Protein AF-A0A1F9BNG7-F1 (afdb_monomer)

Radius of gyration: 19.24 Å; Cα contacts (8 Å, |Δi|>4): 274; chains: 1; bounding box: 64×38×56 Å

Foldseek 3Di:
DDDDDDDDDPPDDPDDDQWDADPLQWIAGPVVQKIKHWDDDAFDFLVRLQVCQQPDCRPHHPKGFAAQVVVLVQAAPPCDQLRGPCSNVHPAFKEFGPAAPDPFKGWIAGSNVRDIDMDGRNGGGRYIRMIMDRHD

pLDDT: mean 88.78, std 14.57, range [41.84, 98.5]

Sequence (136 aa):
MVDGKGAPMAEVKPAQIRFTKADNGVITDRVTGLDWYVGPGQNNTWHQAKAWAENLTVAGGGWRLPTVKELKALYQKGASPINMDPLFQANGAWVWSGELNNAWSAWGFAFYSGLEGWHHLDYGYGRLAFAVRSRR

Mean predicted aligned error: 7.02 Å

Structure (mmCIF, N/CA/C/O backbone):
data_AF-A0A1F9BNG7-F1
#
_entry.id   AF-A0A1F9BNG7-F1
#
loop_
_atom_site.group_PDB
_atom_site.id
_atom_site.type_symbol
_atom_site.label_atom_id
_atom_site.label_alt_id
_atom_site.label_comp_id
_atom_site.label_asym_id
_atom_site.label_entity_id
_atom_site.label_seq_id
_atom_site.pdbx_PDB_ins_code
_atom_site.Cartn_x
_atom_site.Cartn_y
_atom_site.Cartn_z
_atom_site.occupancy
_atom_site.B_iso_or_equiv
_atom_site.auth_seq_id
_atom_site.auth_comp_id
_atom_site.auth_asym_id
_atom_site.auth_atom_id
_atom_site.pdbx_PDB_model_num
ATOM 1 N N . MET A 1 1 ? -50.997 20.592 36.569 1.00 42.62 1 MET A N 1
ATOM 2 C CA . MET A 1 1 ? -50.731 19.401 35.740 1.00 42.62 1 MET A CA 1
ATOM 3 C C . MET A 1 1 ? -50.267 19.912 34.388 1.00 42.62 1 MET A C 1
ATOM 5 O O . MET A 1 1 ? -51.062 20.531 33.697 1.00 42.62 1 MET A O 1
ATOM 9 N N . VAL A 1 2 ? -48.978 19.790 34.080 1.00 41.84 2 VAL A N 1
ATOM 10 C CA . VAL A 1 2 ? -48.427 20.082 32.748 1.00 41.84 2 VAL A CA 1
ATOM 11 C C . VAL A 1 2 ? -47.513 18.920 32.385 1.00 41.84 2 VAL A C 1
ATOM 13 O O . VAL A 1 2 ? -46.394 18.814 32.878 1.00 41.84 2 VAL A O 1
ATOM 16 N N . ASP A 1 3 ? -48.049 18.004 31.585 1.00 44.09 3 ASP A N 1
ATOM 17 C CA . ASP A 1 3 ? -47.339 16.838 31.074 1.00 44.09 3 ASP A CA 1
ATOM 18 C C . ASP A 1 3 ? -46.422 17.263 29.922 1.00 44.09 3 ASP A C 1
ATOM 20 O O . ASP A 1 3 ? -46.849 17.427 28.778 1.00 44.09 3 ASP A O 1
ATOM 24 N N . GLY A 1 4 ? -45.139 17.457 30.225 1.00 45.22 4 GLY A N 1
ATOM 25 C CA . GLY A 1 4 ? -44.092 17.649 29.225 1.00 45.22 4 GLY A CA 1
ATOM 26 C C . GLY A 1 4 ? -43.649 16.307 28.649 1.00 45.22 4 GLY A C 1
ATOM 27 O O . GLY A 1 4 ? -42.723 15.685 29.166 1.00 45.22 4 GLY A O 1
ATOM 28 N N . LYS A 1 5 ? -44.299 15.846 27.575 1.00 50.38 5 LYS A N 1
ATOM 29 C CA . LYS A 1 5 ? -43.823 14.696 26.791 1.00 50.38 5 LYS A CA 1
ATOM 30 C C . LYS A 1 5 ? -42.521 15.071 26.077 1.00 50.38 5 LYS A C 1
ATOM 32 O O . LYS A 1 5 ? -42.543 15.790 25.081 1.00 50.38 5 LYS A O 1
ATOM 37 N N . GLY A 1 6 ? -41.394 14.573 26.582 1.00 43.22 6 GLY A N 1
ATOM 38 C CA . GLY A 1 6 ? -40.122 14.591 25.864 1.00 43.22 6 GLY A CA 1
ATOM 39 C C . GLY A 1 6 ? -40.230 13.756 24.586 1.00 43.22 6 GLY A C 1
ATOM 40 O O . GLY A 1 6 ? -40.617 12.589 24.635 1.00 43.22 6 GLY A O 1
ATOM 41 N N . ALA A 1 7 ? -39.927 14.363 23.440 1.00 48.72 7 ALA A N 1
ATOM 42 C CA . ALA A 1 7 ? -39.779 13.645 22.179 1.00 48.72 7 ALA A CA 1
ATOM 43 C C . ALA A 1 7 ? -38.595 12.662 22.273 1.00 48.72 7 ALA A C 1
ATOM 45 O O . ALA A 1 7 ? -37.603 12.979 22.937 1.00 48.72 7 ALA A O 1
ATOM 46 N N . PRO A 1 8 ? -38.655 11.483 21.628 1.00 54.16 8 PRO A N 1
ATOM 47 C CA . PRO A 1 8 ? -37.551 10.539 21.682 1.00 54.16 8 PRO A CA 1
ATOM 48 C C . PRO A 1 8 ? -36.349 11.134 20.940 1.00 54.16 8 PRO A C 1
ATOM 50 O O . PRO A 1 8 ? -36.457 11.528 19.778 1.00 54.16 8 PRO A O 1
ATOM 53 N N . MET A 1 9 ? -35.199 11.202 21.616 1.00 53.84 9 MET A N 1
ATOM 54 C CA . MET A 1 9 ? -33.913 11.419 20.955 1.00 53.84 9 MET A CA 1
ATOM 55 C C . MET A 1 9 ? -33.748 10.331 19.895 1.00 53.84 9 MET A C 1
ATOM 57 O O . MET A 1 9 ? -33.802 9.144 20.216 1.00 53.84 9 MET A O 1
ATOM 61 N N . ALA A 1 10 ? -33.568 10.735 18.638 1.00 61.19 10 ALA A N 1
ATOM 62 C CA . ALA A 1 10 ? -33.230 9.812 17.567 1.00 61.19 10 ALA A CA 1
ATOM 63 C C . ALA A 1 10 ? -31.997 8.991 17.978 1.00 61.19 10 ALA A C 1
ATOM 65 O O . ALA A 1 10 ? -30.991 9.558 18.411 1.00 61.19 10 ALA A O 1
ATOM 66 N N . GLU A 1 11 ? -32.077 7.666 17.854 1.00 53.03 11 GLU A N 1
ATOM 67 C 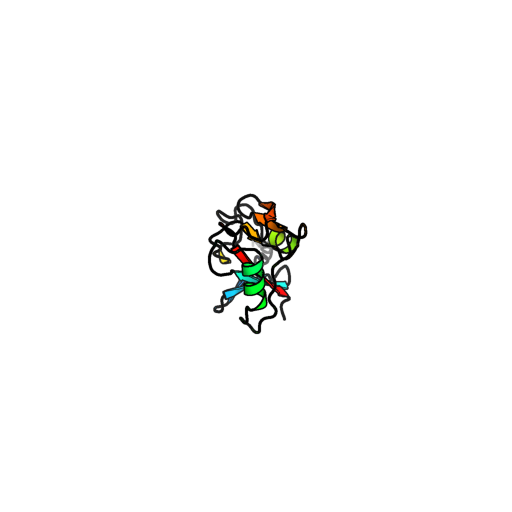CA . GLU A 1 11 ? -30.926 6.787 18.044 1.00 53.03 11 GLU A CA 1
ATOM 68 C C . GLU A 1 11 ? -29.817 7.202 17.072 1.00 53.03 11 GLU A C 1
ATOM 70 O O . GLU A 1 11 ? -29.915 7.022 15.854 1.00 53.03 11 GLU A O 1
ATOM 75 N N . VAL A 1 12 ? -28.741 7.770 17.611 1.00 54.16 12 VAL A N 1
ATOM 76 C CA . VAL A 1 12 ? -27.522 8.008 16.845 1.00 54.16 12 VAL A CA 1
ATOM 77 C C . VAL A 1 12 ? -26.879 6.646 16.625 1.00 54.16 12 VAL A C 1
ATOM 79 O O . VAL A 1 12 ? -26.289 6.073 17.540 1.00 54.16 12 VAL A O 1
ATOM 82 N N . LYS A 1 13 ? -27.003 6.107 15.407 1.00 50.97 13 LYS A N 1
ATOM 83 C CA . LYS A 1 13 ? -26.242 4.919 15.008 1.00 50.97 13 LYS A CA 1
ATOM 84 C C . LYS A 1 13 ? -24.754 5.230 15.211 1.00 50.97 13 LYS A C 1
ATOM 86 O O . LYS A 1 13 ? -24.286 6.225 14.650 1.00 50.97 13 LYS A O 1
ATOM 91 N N . PRO A 1 14 ? -24.008 4.425 15.988 1.00 59.50 14 PRO A N 1
ATOM 92 C CA . PRO A 1 14 ? -22.586 4.660 16.147 1.00 59.50 14 PRO A CA 1
ATOM 93 C C . PRO A 1 14 ? -21.922 4.637 14.771 1.00 59.50 14 PRO A C 1
ATOM 95 O O . PRO A 1 14 ? -22.216 3.765 13.949 1.00 59.50 14 PRO A O 1
ATOM 98 N N . ALA A 1 15 ? -21.036 5.599 14.513 1.00 66.75 15 ALA A N 1
ATOM 99 C CA . ALA A 1 15 ? -20.228 5.590 13.304 1.00 66.75 15 ALA A CA 1
ATOM 100 C C . ALA A 1 15 ? -19.452 4.268 13.254 1.00 66.75 15 ALA A C 1
ATOM 102 O O . ALA A 1 15 ? -18.688 3.942 14.166 1.00 66.75 15 ALA A O 1
ATOM 103 N N . GLN A 1 16 ? -19.684 3.469 12.214 1.00 70.69 16 GLN A N 1
ATOM 104 C CA . GLN A 1 16 ? -19.016 2.186 12.091 1.00 70.69 16 GLN A CA 1
ATOM 105 C C . GLN A 1 16 ? -17.539 2.421 11.773 1.00 70.69 16 GLN A C 1
ATOM 107 O O . GLN A 1 16 ? -17.195 2.977 10.732 1.00 70.69 16 GLN A O 1
ATOM 112 N N . ILE A 1 17 ? -16.660 1.987 12.678 1.00 87.31 17 ILE A N 1
ATOM 113 C CA . ILE A 1 17 ? -15.211 2.072 12.489 1.00 87.31 17 ILE A CA 1
ATOM 114 C C . ILE A 1 17 ? -14.837 1.223 11.269 1.00 87.31 17 ILE A C 1
ATOM 116 O O . ILE A 1 17 ? -14.942 -0.009 11.318 1.00 87.31 17 ILE A O 1
ATOM 120 N N . ARG A 1 18 ? -14.403 1.884 10.190 1.00 93.62 18 ARG A N 1
ATOM 121 C CA . ARG A 1 18 ? -14.020 1.231 8.932 1.00 93.62 18 ARG A CA 1
ATOM 122 C C . ARG A 1 18 ? -12.776 0.366 9.098 1.00 93.62 18 ARG A C 1
ATOM 124 O O . ARG A 1 18 ? -12.813 -0.798 8.708 1.00 93.62 18 ARG A O 1
ATOM 131 N N . PHE A 1 19 ? -11.711 0.920 9.677 1.00 96.31 19 PHE A N 1
ATOM 132 C CA . PHE A 1 19 ? -10.432 0.231 9.816 1.00 96.31 19 PHE A CA 1
ATOM 133 C C . PHE A 1 19 ? -10.107 -0.111 11.265 1.00 96.31 19 PHE A C 1
ATOM 135 O O . PHE A 1 19 ? -10.283 0.708 12.163 1.00 96.31 19 PHE A O 1
ATOM 142 N N . THR A 1 20 ? -9.575 -1.309 11.491 1.00 96.19 20 THR A N 1
ATOM 143 C CA . THR A 1 20 ? -8.983 -1.695 12.780 1.00 96.19 20 THR A CA 1
ATOM 144 C C . THR A 1 20 ? -7.678 -2.423 12.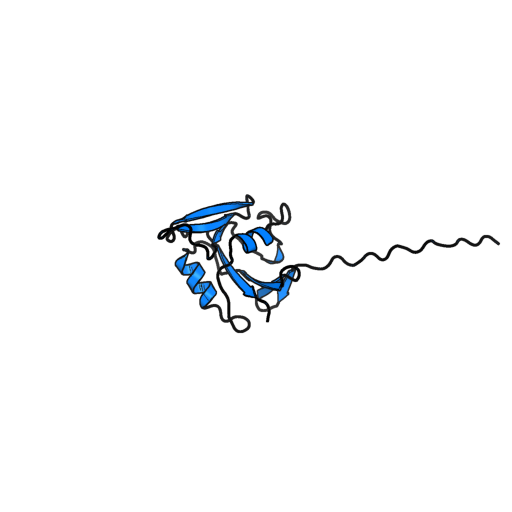573 1.00 96.19 20 THR A C 1
ATOM 146 O O . THR A 1 20 ? -7.603 -3.290 11.708 1.00 96.19 20 THR A O 1
ATOM 149 N N . LYS A 1 21 ? -6.676 -2.094 13.389 1.00 96.44 21 LYS A N 1
ATOM 150 C CA . LYS A 1 21 ? -5.341 -2.683 13.335 1.00 96.44 21 LYS A CA 1
ATOM 151 C C . LYS A 1 21 ? -5.164 -3.645 14.500 1.00 96.44 21 LYS A C 1
ATOM 153 O O . LYS A 1 21 ? -5.438 -3.272 15.637 1.00 96.44 21 LYS A O 1
ATOM 158 N N . ALA A 1 22 ? -4.742 -4.865 14.204 1.00 96.06 22 ALA A N 1
ATOM 159 C CA . ALA A 1 22 ? -4.366 -5.858 15.201 1.00 96.06 22 ALA A CA 1
ATOM 160 C C . ALA A 1 22 ? -2.890 -5.699 15.604 1.00 96.06 22 ALA A C 1
ATOM 162 O O . ALA A 1 22 ? -2.101 -5.094 14.875 1.00 96.06 22 ALA A O 1
ATOM 163 N N . ASP A 1 23 ? -2.502 -6.303 16.728 1.00 95.88 23 ASP A N 1
ATOM 164 C CA . ASP A 1 23 ? -1.134 -6.228 17.271 1.00 95.88 23 ASP A CA 1
ATOM 165 C C . ASP A 1 23 ? -0.074 -6.779 16.310 1.00 95.88 23 ASP A C 1
ATOM 167 O O . ASP A 1 23 ? 1.069 -6.331 16.296 1.00 95.88 23 ASP A O 1
ATOM 171 N N . ASN A 1 24 ? -0.461 -7.725 15.452 1.00 95.06 24 ASN A N 1
ATOM 172 C CA . ASN A 1 24 ? 0.410 -8.278 14.420 1.00 95.06 24 ASN A CA 1
ATOM 173 C C . ASN A 1 24 ? 0.567 -7.366 13.192 1.00 95.06 24 ASN A C 1
ATOM 175 O O . ASN A 1 24 ? 1.230 -7.776 12.249 1.00 95.06 24 ASN A O 1
ATOM 179 N N . GLY A 1 25 ? -0.055 -6.182 13.176 1.00 95.38 25 GLY A N 1
ATOM 180 C CA . GLY A 1 25 ? 0.036 -5.191 12.104 1.00 95.38 25 GLY A CA 1
ATOM 181 C C . GLY A 1 25 ? -1.045 -5.284 11.024 1.00 95.38 25 GLY A C 1
ATOM 182 O O . GLY A 1 25 ? -1.127 -4.374 10.200 1.00 95.38 25 GLY A O 1
ATOM 183 N N . VAL A 1 26 ? -1.889 -6.324 11.027 1.00 97.38 26 VAL A N 1
ATOM 184 C CA . VAL A 1 26 ? -2.983 -6.470 10.051 1.00 97.38 26 VAL A CA 1
ATOM 185 C C . VAL A 1 26 ? -4.032 -5.385 10.262 1.00 97.38 26 VAL A C 1
ATOM 187 O O . VAL A 1 26 ? -4.528 -5.207 11.373 1.00 97.38 26 VAL A O 1
ATOM 190 N N . ILE A 1 27 ? -4.397 -4.694 9.184 1.00 97.56 27 ILE A N 1
ATOM 191 C CA . ILE A 1 27 ? -5.449 -3.679 9.157 1.00 97.56 27 ILE A CA 1
ATOM 192 C C . ILE A 1 27 ? -6.657 -4.247 8.417 1.00 97.56 27 ILE A C 1
ATOM 194 O O . ILE A 1 27 ? -6.627 -4.424 7.203 1.00 97.56 27 ILE A O 1
ATOM 198 N N . THR A 1 28 ? -7.740 -4.505 9.135 1.00 97.44 28 THR A N 1
ATOM 199 C CA . THR A 1 28 ? -8.994 -4.979 8.544 1.00 97.44 28 THR A CA 1
ATOM 200 C C . THR A 1 28 ? -9.842 -3.800 8.078 1.00 97.44 28 THR A C 1
ATOM 202 O O . THR A 1 28 ? -10.157 -2.921 8.880 1.00 97.44 28 THR A O 1
ATOM 205 N N . ASP A 1 29 ? -10.261 -3.813 6.810 1.00 96.94 29 ASP A N 1
ATOM 206 C CA . ASP A 1 29 ? -11.258 -2.907 6.232 1.00 96.94 29 ASP A CA 1
ATOM 207 C C . ASP A 1 29 ? -12.641 -3.573 6.256 1.00 96.94 29 ASP A C 1
ATOM 209 O O . ASP A 1 29 ? -12.956 -4.460 5.458 1.00 96.94 29 ASP A O 1
ATOM 213 N N . ARG A 1 30 ? -13.496 -3.136 7.182 1.00 94.69 30 ARG A N 1
ATOM 214 C CA . ARG A 1 30 ? -14.840 -3.702 7.375 1.00 94.69 30 ARG A CA 1
ATOM 215 C C . ARG A 1 30 ? -15.820 -3.355 6.259 1.00 94.69 30 ARG A C 1
ATOM 217 O O . ARG A 1 30 ? -16.859 -4.000 6.171 1.00 94.69 30 ARG A O 1
ATOM 224 N N . VAL A 1 31 ? -15.512 -2.355 5.433 1.00 93.81 31 VAL A N 1
ATOM 225 C CA . VAL A 1 31 ? -16.370 -1.951 4.311 1.00 93.81 31 VAL A CA 1
ATOM 226 C C . VAL A 1 31 ? -16.115 -2.836 3.095 1.00 93.81 31 VAL A C 1
ATOM 228 O O . VAL A 1 31 ? -17.061 -3.231 2.421 1.00 93.81 31 VAL A O 1
ATOM 231 N N . THR A 1 32 ? -14.851 -3.162 2.813 1.00 95.25 32 THR A N 1
ATOM 232 C CA . THR A 1 32 ? -14.474 -3.955 1.628 1.00 95.25 32 THR A CA 1
ATOM 233 C C . THR A 1 32 ? -14.302 -5.445 1.915 1.00 95.25 32 THR A C 1
ATOM 235 O O . THR A 1 32 ? -14.293 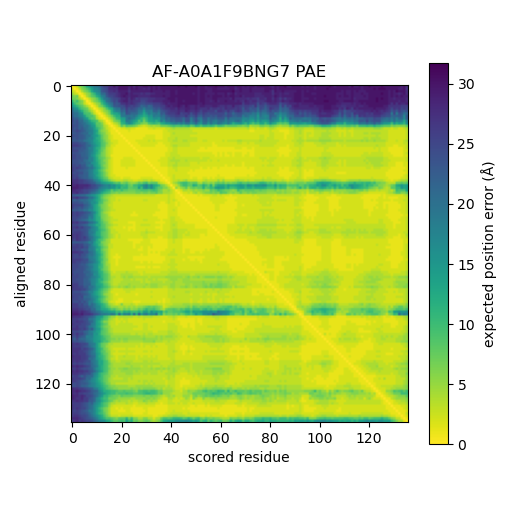-6.243 0.982 1.00 95.25 32 THR A O 1
ATOM 238 N N . GLY A 1 33 ? -14.166 -5.839 3.187 1.00 95.50 33 GLY A N 1
ATOM 239 C CA . GLY A 1 33 ? -13.859 -7.221 3.561 1.00 95.50 33 GLY A CA 1
ATOM 240 C C . GLY A 1 33 ? -12.417 -7.627 3.236 1.00 95.50 33 GLY A C 1
ATOM 241 O O . GLY A 1 33 ? -12.124 -8.817 3.116 1.00 95.50 33 GLY A O 1
ATOM 242 N N . LEU A 1 34 ? -11.524 -6.648 3.075 1.00 98.12 34 LEU A N 1
ATOM 243 C CA . LEU A 1 34 ? -10.109 -6.858 2.791 1.00 98.12 34 LEU A CA 1
ATOM 244 C C . LEU A 1 34 ? -9.268 -6.661 4.051 1.00 98.12 34 LEU A C 1
ATOM 246 O O . LEU A 1 34 ? -9.543 -5.785 4.873 1.00 98.12 34 LEU A O 1
ATOM 250 N N . ASP A 1 35 ? -8.206 -7.449 4.158 1.00 98.19 35 ASP A N 1
ATOM 251 C CA . ASP A 1 35 ? -7.122 -7.203 5.100 1.00 98.19 35 ASP A CA 1
ATOM 252 C C . ASP A 1 35 ? -5.958 -6.535 4.370 1.00 98.19 35 ASP A C 1
ATOM 254 O O . ASP A 1 35 ? -5.627 -6.893 3.237 1.00 98.19 35 ASP A O 1
ATOM 258 N N . TRP A 1 36 ? -5.305 -5.611 5.064 1.00 98.00 36 TRP A N 1
ATOM 259 C CA . TRP A 1 36 ? -4.187 -4.823 4.575 1.00 98.00 36 TRP A CA 1
ATOM 260 C C . TRP A 1 36 ? -2.967 -4.977 5.473 1.00 98.00 36 TRP A C 1
ATOM 262 O O . TRP A 1 36 ? -3.079 -5.134 6.691 1.00 98.00 36 TRP A O 1
ATOM 272 N N . TYR A 1 37 ? -1.794 -4.876 4.862 1.00 97.06 37 TYR A N 1
ATOM 273 C CA . TYR A 1 37 ? -0.524 -4.828 5.564 1.00 97.06 37 TYR A CA 1
ATOM 274 C C . TYR A 1 37 ? 0.403 -3.817 4.897 1.00 97.06 37 TYR A C 1
ATOM 276 O O . TYR A 1 37 ? 0.610 -3.852 3.682 1.00 97.06 37 TYR A O 1
ATOM 284 N N . VAL A 1 38 ? 0.964 -2.909 5.691 1.00 95.12 38 VAL A N 1
ATOM 285 C CA . VAL A 1 38 ? 1.901 -1.896 5.197 1.00 95.12 38 VAL A CA 1
ATOM 286 C C . VAL A 1 38 ? 3.308 -2.474 5.236 1.00 95.12 38 VAL A C 1
ATOM 288 O O . VAL A 1 38 ? 3.756 -2.974 6.268 1.00 95.12 38 VAL A O 1
ATOM 291 N N . GLY A 1 39 ? 3.985 -2.447 4.092 1.00 90.12 39 GLY A N 1
ATOM 292 C CA . GLY A 1 39 ? 5.325 -2.991 3.955 1.00 90.12 39 GLY A CA 1
ATOM 293 C C . GLY A 1 39 ? 6.413 -2.114 4.560 1.00 90.12 39 GLY A C 1
ATOM 294 O O . GLY A 1 39 ? 6.198 -0.931 4.842 1.00 90.12 39 GLY A O 1
ATOM 295 N N . PRO A 1 40 ? 7.599 -2.698 4.784 1.00 75.75 40 PRO A N 1
ATOM 296 C CA . PRO A 1 40 ? 8.722 -1.986 5.358 1.00 75.75 40 PRO A CA 1
ATOM 297 C C . PRO A 1 40 ? 9.301 -0.980 4.357 1.00 75.75 40 PRO A C 1
ATOM 299 O O . PRO A 1 40 ? 9.616 -1.315 3.215 1.00 75.75 40 PRO A O 1
ATOM 302 N N . GLY A 1 41 ? 9.508 0.245 4.837 1.00 74.44 41 GLY A N 1
ATOM 303 C CA . GLY A 1 41 ? 10.336 1.249 4.178 1.00 74.44 41 GLY A CA 1
ATOM 304 C C . GLY A 1 41 ? 9.792 1.818 2.867 1.00 74.44 41 GLY A C 1
ATOM 305 O O . GLY A 1 41 ? 8.739 1.457 2.351 1.00 74.44 41 GLY A O 1
ATOM 306 N N . GLN A 1 42 ? 10.561 2.763 2.345 1.00 76.62 42 GLN A N 1
ATOM 307 C CA . GLN A 1 42 ? 10.401 3.350 1.020 1.00 76.62 42 GLN A CA 1
ATOM 308 C C . GLN A 1 42 ? 11.494 2.781 0.108 1.00 76.62 42 GLN A C 1
ATOM 310 O O . GLN A 1 42 ? 12.475 2.225 0.596 1.00 76.62 42 GLN A O 1
ATOM 315 N N . ASN A 1 43 ? 11.373 3.006 -1.199 1.00 85.19 43 ASN A N 1
ATOM 316 C CA . ASN A 1 43 ? 12.370 2.658 -2.220 1.00 85.19 43 ASN A CA 1
ATOM 317 C C . ASN A 1 43 ? 12.270 1.242 -2.819 1.00 85.19 43 ASN A C 1
ATOM 319 O O . ASN A 1 43 ? 13.271 0.720 -3.302 1.00 85.19 43 ASN A O 1
ATOM 323 N N . ASN A 1 44 ? 11.087 0.625 -2.827 1.00 87.00 44 ASN A N 1
ATOM 324 C CA . ASN A 1 44 ? 10.912 -0.707 -3.411 1.00 87.00 44 ASN A CA 1
ATOM 325 C C . ASN A 1 44 ? 10.725 -0.638 -4.933 1.00 87.00 44 ASN A C 1
ATOM 327 O O . ASN A 1 44 ? 9.826 0.056 -5.416 1.00 87.00 44 ASN A O 1
ATOM 331 N N . THR A 1 45 ? 11.501 -1.414 -5.695 1.00 95.06 45 THR A N 1
ATOM 332 C CA . THR A 1 45 ? 11.139 -1.725 -7.088 1.00 95.06 45 THR A CA 1
ATOM 333 C C . THR A 1 45 ? 9.841 -2.532 -7.117 1.00 95.06 45 THR A C 1
ATOM 335 O O . THR A 1 45 ? 9.428 -3.111 -6.105 1.00 95.06 45 THR A O 1
ATOM 338 N N . TRP A 1 46 ? 9.187 -2.610 -8.276 1.00 96.31 46 TRP A N 1
ATOM 339 C CA . TRP A 1 46 ? 7.947 -3.379 -8.387 1.00 96.31 46 TRP A CA 1
ATOM 340 C C . TRP A 1 46 ? 8.168 -4.861 -8.055 1.00 96.31 46 TRP A C 1
ATOM 342 O O . TRP A 1 46 ? 7.394 -5.459 -7.308 1.00 96.31 46 TRP A O 1
ATOM 352 N N . HIS A 1 47 ? 9.272 -5.439 -8.538 1.00 96.06 47 HIS A N 1
ATOM 353 C CA . HIS A 1 47 ? 9.629 -6.830 -8.258 1.00 96.06 47 HIS A CA 1
ATOM 354 C C . HIS A 1 47 ? 9.888 -7.081 -6.769 1.00 96.06 47 HIS A C 1
ATOM 356 O O . HIS A 1 47 ? 9.435 -8.094 -6.240 1.00 96.06 47 HIS A O 1
ATOM 362 N N . GLN A 1 48 ? 10.554 -6.152 -6.077 1.00 95.75 48 GLN A N 1
ATOM 363 C CA . GLN A 1 48 ? 10.771 -6.245 -4.630 1.00 95.75 48 GLN A CA 1
ATOM 364 C C . GLN A 1 48 ? 9.454 -6.162 -3.859 1.00 95.75 48 GLN A C 1
ATOM 366 O O . GLN A 1 48 ? 9.202 -6.995 -2.991 1.00 95.75 48 GLN A O 1
ATOM 371 N N . ALA A 1 49 ? 8.590 -5.203 -4.207 1.00 95.44 49 ALA A N 1
ATOM 372 C CA . ALA A 1 49 ? 7.285 -5.042 -3.574 1.00 95.44 49 ALA A CA 1
ATOM 373 C C . ALA A 1 49 ? 6.409 -6.288 -3.765 1.00 95.44 49 ALA A C 1
ATOM 375 O O . ALA A 1 49 ? 5.788 -6.763 -2.813 1.00 95.44 49 ALA A O 1
ATOM 376 N N . LYS A 1 50 ? 6.400 -6.848 -4.982 1.00 96.56 50 LYS A N 1
ATOM 377 C CA . LYS A 1 50 ? 5.664 -8.072 -5.303 1.00 96.56 50 LYS A CA 1
ATOM 378 C C . LYS A 1 50 ? 6.184 -9.268 -4.514 1.00 96.56 50 LYS A C 1
ATOM 380 O O . LYS A 1 50 ? 5.402 -9.921 -3.829 1.00 96.56 50 LYS A O 1
ATOM 385 N N . ALA A 1 51 ? 7.492 -9.513 -4.562 1.00 96.44 51 ALA A N 1
ATOM 386 C CA . ALA A 1 51 ? 8.105 -10.625 -3.846 1.00 96.44 51 ALA A CA 1
ATOM 387 C C . ALA A 1 51 ? 7.894 -10.508 -2.331 1.00 96.44 51 ALA A C 1
ATOM 389 O O . ALA A 1 51 ? 7.613 -11.507 -1.674 1.00 96.44 51 ALA A O 1
ATOM 390 N N . TRP A 1 52 ? 7.987 -9.300 -1.769 1.00 96.56 52 TRP A N 1
ATOM 391 C CA . TRP A 1 52 ? 7.701 -9.068 -0.356 1.00 96.56 52 TRP A CA 1
ATOM 392 C C . TRP A 1 52 ? 6.255 -9.433 -0.001 1.00 96.56 52 TRP A C 1
ATOM 394 O O . TRP A 1 52 ? 6.038 -10.160 0.967 1.00 96.56 52 TRP A O 1
ATOM 404 N N . ALA A 1 53 ? 5.279 -8.972 -0.790 1.00 97.19 53 ALA A N 1
ATOM 405 C CA . ALA A 1 53 ? 3.874 -9.260 -0.529 1.00 97.19 53 ALA A CA 1
ATOM 406 C C . ALA A 1 53 ? 3.589 -10.768 -0.617 1.00 97.19 53 ALA A C 1
ATOM 408 O O . ALA A 1 53 ? 2.978 -11.320 0.288 1.00 97.19 53 ALA A O 1
ATOM 409 N N . GLU A 1 54 ? 4.079 -11.449 -1.654 1.00 97.19 54 GLU A N 1
ATOM 410 C CA . GLU A 1 54 ? 3.837 -12.886 -1.866 1.00 97.19 54 GLU A CA 1
ATOM 411 C C . GLU A 1 54 ? 4.500 -13.775 -0.800 1.00 97.19 54 GLU A C 1
ATOM 413 O O . GLU A 1 54 ? 3.960 -14.823 -0.448 1.00 97.19 54 GLU A O 1
ATOM 418 N N . ASN A 1 55 ? 5.639 -13.347 -0.242 1.00 97.38 55 ASN A N 1
ATOM 419 C CA . ASN A 1 55 ? 6.345 -14.075 0.817 1.00 97.38 55 ASN A CA 1
ATOM 420 C C . ASN A 1 55 ? 5.910 -13.679 2.238 1.00 97.38 55 ASN A C 1
ATOM 422 O O . ASN A 1 55 ? 6.416 -14.237 3.215 1.00 97.38 55 ASN A O 1
ATOM 426 N N . LEU A 1 56 ? 4.987 -12.726 2.394 1.00 97.25 56 LEU A N 1
ATOM 427 C CA . LEU A 1 56 ? 4.490 -12.332 3.707 1.00 97.25 56 LEU A CA 1
ATOM 428 C C . LEU A 1 56 ? 3.692 -13.493 4.324 1.00 97.25 56 LEU A C 1
ATOM 430 O O . LEU A 1 56 ? 2.699 -13.956 3.769 1.00 97.25 56 LEU A O 1
ATOM 434 N N . THR A 1 57 ? 4.097 -13.965 5.503 1.00 97.12 57 THR A N 1
ATOM 435 C CA . THR A 1 57 ? 3.446 -15.096 6.198 1.00 97.12 57 THR A CA 1
ATOM 436 C C . THR A 1 57 ? 2.564 -14.667 7.369 1.00 97.12 57 THR A C 1
ATOM 438 O O . THR A 1 57 ? 1.901 -15.504 7.989 1.00 97.12 57 THR A O 1
ATOM 441 N N . VAL A 1 58 ? 2.498 -13.361 7.655 1.00 96.75 58 VAL A N 1
ATOM 442 C CA . VAL A 1 58 ? 1.694 -12.805 8.752 1.00 96.75 58 VAL A CA 1
ATOM 443 C C . VAL A 1 58 ? 0.248 -13.277 8.642 1.00 96.75 58 VAL A C 1
ATOM 445 O O . VAL A 1 58 ? -0.346 -13.270 7.561 1.00 96.75 58 VAL A O 1
ATOM 448 N N . ALA A 1 59 ? -0.306 -13.716 9.775 1.00 96.19 59 ALA A N 1
ATOM 449 C CA . ALA A 1 59 ? -1.665 -14.239 9.883 1.00 96.19 59 ALA A CA 1
ATOM 450 C C . ALA A 1 59 ? -1.980 -15.361 8.867 1.00 96.19 59 ALA A C 1
ATOM 452 O O . ALA A 1 59 ? -3.087 -15.422 8.332 1.00 96.19 59 ALA A O 1
ATOM 453 N N . GLY A 1 60 ? -1.004 -16.226 8.568 1.00 95.38 60 GLY A N 1
ATOM 454 C CA . GLY A 1 60 ? -1.177 -17.384 7.686 1.00 95.38 60 GLY A CA 1
ATOM 455 C C . GLY A 1 60 ? -1.044 -17.087 6.189 1.00 95.38 60 GLY A C 1
ATOM 456 O O . GLY A 1 60 ? -1.474 -17.906 5.374 1.00 95.38 60 GLY A O 1
ATOM 457 N N . GLY A 1 61 ? -0.484 -15.931 5.822 1.00 96.56 61 GLY A N 1
ATOM 458 C CA . GLY A 1 61 ? -0.139 -15.588 4.441 1.00 96.56 61 GLY A CA 1
ATOM 459 C C . GLY A 1 61 ? -1.335 -15.351 3.510 1.00 96.56 61 GLY A C 1
ATOM 460 O O . GLY A 1 61 ? -2.430 -14.982 3.951 1.00 96.56 61 GLY A O 1
ATOM 461 N N . GLY A 1 62 ? -1.121 -15.576 2.210 1.00 96.94 62 GLY A N 1
ATOM 462 C CA . GLY A 1 62 ? -2.115 -15.336 1.150 1.00 96.94 62 GLY A CA 1
ATOM 463 C C . GLY A 1 62 ? -2.188 -13.878 0.697 1.00 96.94 62 GLY A C 1
ATOM 464 O O . GLY A 1 62 ? -3.227 -13.426 0.222 1.00 96.94 62 GLY A O 1
ATOM 465 N N . TRP A 1 63 ? -1.104 -13.140 0.905 1.00 98.25 63 TRP A N 1
ATOM 466 C CA . TRP A 1 63 ? -0.979 -11.736 0.556 1.00 98.25 63 TRP A CA 1
ATOM 467 C C . TRP A 1 63 ? -0.555 -11.565 -0.901 1.00 98.25 63 TRP A C 1
ATOM 469 O O . TRP A 1 63 ? 0.161 -12.390 -1.465 1.00 98.25 63 TRP A O 1
ATOM 479 N N . ARG A 1 64 ? -0.994 -10.464 -1.503 1.00 98.12 64 ARG A N 1
ATOM 480 C CA . ARG A 1 64 ? -0.599 -10.027 -2.844 1.00 98.12 64 ARG A CA 1
ATOM 481 C C . ARG A 1 64 ? -0.449 -8.515 -2.876 1.00 98.12 64 ARG A C 1
ATOM 483 O O . ARG A 1 64 ? -0.920 -7.825 -1.972 1.00 98.12 64 ARG A O 1
ATOM 490 N N . LEU A 1 65 ? 0.133 -7.992 -3.951 1.00 97.62 65 LEU A N 1
ATOM 491 C CA . LEU A 1 65 ? -0.009 -6.569 -4.237 1.00 97.62 65 LEU A CA 1
ATOM 492 C C . LEU A 1 65 ? -1.487 -6.205 -4.483 1.00 97.62 65 LEU A C 1
ATOM 494 O O . LEU A 1 65 ? -2.259 -7.020 -5.014 1.00 97.62 65 LEU A O 1
ATOM 498 N N . PRO A 1 66 ? -1.897 -4.985 -4.111 1.00 98.12 66 PRO A N 1
ATOM 499 C CA . PRO A 1 66 ? -3.236 -4.492 -4.377 1.00 98.12 66 PRO A CA 1
ATOM 500 C C . PRO A 1 66 ? -3.430 -4.129 -5.843 1.00 98.12 66 PRO A C 1
ATOM 502 O O . PRO A 1 66 ? -2.483 -3.864 -6.575 1.00 98.12 66 PRO A O 1
ATOM 505 N N . THR A 1 67 ? -4.681 -4.082 -6.269 1.00 98.25 67 THR A N 1
ATOM 506 C CA . THR A 1 67 ? -5.085 -3.446 -7.530 1.00 98.25 67 THR A CA 1
ATOM 507 C C . THR A 1 67 ? -5.124 -1.926 -7.366 1.00 98.25 67 THR A C 1
ATOM 509 O O . THR A 1 67 ? -5.255 -1.418 -6.245 1.00 98.25 67 THR A O 1
ATOM 512 N N . VAL A 1 68 ? -5.080 -1.164 -8.465 1.00 98.06 68 VAL A N 1
ATOM 513 C CA . VAL A 1 68 ? -5.256 0.298 -8.397 1.00 98.06 68 VAL A CA 1
ATOM 514 C C . VAL A 1 68 ? -6.627 0.658 -7.821 1.00 98.06 68 VAL A C 1
ATOM 516 O O . VAL A 1 68 ? -6.743 1.609 -7.049 1.00 98.06 68 VAL A O 1
ATOM 519 N N . LYS A 1 69 ? -7.672 -0.119 -8.134 1.00 98.00 69 LYS A N 1
ATOM 520 C CA . LYS A 1 69 ? -9.023 0.096 -7.591 1.00 98.00 69 LYS A CA 1
ATOM 521 C C . LYS A 1 69 ? -9.066 -0.048 -6.068 1.00 98.00 69 LYS A C 1
ATOM 523 O O . LYS A 1 69 ? -9.698 0.768 -5.400 1.00 98.00 69 LYS A O 1
ATOM 528 N N . GLU A 1 70 ? -8.399 -1.058 -5.516 1.00 98.19 70 GLU A N 1
ATOM 529 C CA . GLU A 1 70 ? -8.314 -1.250 -4.065 1.00 98.19 70 GLU A CA 1
ATOM 530 C C . GLU A 1 70 ? -7.520 -0.115 -3.401 1.00 98.19 70 GLU A C 1
ATOM 532 O O . GLU A 1 70 ? -7.955 0.407 -2.377 1.00 98.19 70 GLU A O 1
ATOM 537 N N . LEU A 1 71 ? -6.417 0.338 -4.011 1.00 97.62 71 LEU A N 1
ATOM 538 C CA . LEU A 1 71 ? -5.664 1.502 -3.524 1.00 97.62 71 LEU A CA 1
ATOM 539 C C . LEU A 1 71 ? -6.514 2.780 -3.530 1.00 97.62 71 LEU A C 1
ATOM 541 O O . LEU A 1 71 ? -6.567 3.492 -2.528 1.00 97.62 71 LEU A O 1
ATOM 545 N N . LYS A 1 72 ? -7.244 3.042 -4.620 1.00 96.88 72 LYS A N 1
ATOM 546 C CA . LYS A 1 72 ? -8.187 4.167 -4.721 1.00 96.88 72 LYS A CA 1
ATOM 547 C C . LYS A 1 72 ? -9.248 4.127 -3.620 1.00 96.88 72 LYS A C 1
ATOM 549 O O . LYS A 1 72 ? -9.619 5.175 -3.102 1.00 96.88 72 LYS A O 1
ATOM 554 N N . ALA A 1 73 ? -9.709 2.943 -3.213 1.00 96.38 73 ALA A N 1
ATOM 555 C CA . ALA A 1 73 ? -10.689 2.802 -2.135 1.00 96.38 73 ALA A CA 1
ATOM 556 C C . ALA A 1 73 ? -10.143 3.187 -0.743 1.00 96.38 73 ALA A C 1
ATOM 558 O O . ALA A 1 73 ? -10.935 3.453 0.169 1.00 96.38 73 ALA A O 1
ATOM 559 N N . LEU A 1 74 ? -8.817 3.222 -0.561 1.00 95.62 74 LEU A N 1
ATOM 560 C CA . LEU A 1 74 ? -8.165 3.713 0.659 1.00 95.62 74 LEU A CA 1
ATOM 561 C C . LEU A 1 74 ? -7.988 5.238 0.675 1.00 95.62 74 LEU A C 1
ATOM 563 O O . LEU A 1 74 ? -7.734 5.800 1.740 1.00 95.62 74 LEU A O 1
ATOM 567 N N . TYR A 1 75 ? -8.112 5.910 -0.475 1.00 95.25 75 TYR A N 1
ATOM 568 C CA . TYR A 1 75 ? -7.937 7.356 -0.570 1.00 95.25 75 TYR A CA 1
ATOM 569 C C . TYR A 1 75 ? -9.069 8.095 0.149 1.00 95.25 75 TYR A C 1
ATOM 571 O O . TYR A 1 75 ? -10.251 7.932 -0.156 1.00 95.25 75 TYR A O 1
ATOM 579 N N . GLN A 1 76 ? -8.691 8.941 1.100 1.00 92.94 76 GLN A N 1
ATOM 580 C CA . GLN A 1 76 ? -9.572 9.761 1.917 1.00 92.94 76 GLN A CA 1
ATOM 581 C C . GLN A 1 76 ? -8.996 11.169 2.012 1.00 92.94 76 GLN A C 1
ATOM 583 O O . GLN A 1 76 ? -8.128 11.464 2.838 1.00 92.94 76 GLN A O 1
ATOM 588 N N . LYS A 1 77 ? -9.474 12.050 1.130 1.00 93.31 77 LYS A N 1
ATOM 589 C CA . LYS A 1 77 ? -9.007 13.435 1.050 1.00 93.31 77 LYS A CA 1
ATOM 590 C C . LYS A 1 77 ? -9.101 14.126 2.415 1.00 93.31 77 LYS A C 1
ATOM 592 O O . LYS A 1 77 ? -10.175 14.181 3.004 1.00 93.31 77 LYS A O 1
ATOM 597 N N . GLY A 1 78 ? -7.978 14.664 2.891 1.00 90.50 78 GLY A N 1
ATOM 598 C CA . GLY A 1 78 ? -7.894 15.398 4.157 1.00 90.50 78 GLY A CA 1
ATOM 599 C C . GLY A 1 78 ? -7.814 14.544 5.429 1.00 90.50 78 GLY A C 1
ATOM 600 O O . GLY A 1 78 ? -7.695 15.117 6.505 1.00 90.50 78 GLY A O 1
ATOM 601 N N . ALA A 1 79 ? -7.831 13.206 5.342 1.00 90.00 79 ALA A N 1
ATOM 602 C CA . ALA A 1 79 ? -7.713 12.340 6.525 1.00 90.00 79 ALA A CA 1
ATOM 603 C C . ALA A 1 79 ? -6.318 12.389 7.183 1.00 90.00 79 ALA A C 1
ATOM 605 O O . ALA A 1 79 ? -6.171 12.139 8.377 1.00 90.00 79 ALA A O 1
ATOM 606 N N . SER A 1 80 ? -5.285 12.702 6.398 1.00 91.38 80 SER A N 1
ATOM 607 C CA . SER A 1 80 ? -3.890 12.857 6.827 1.00 91.38 80 SER A CA 1
ATOM 608 C C . SER A 1 80 ? -3.095 13.609 5.744 1.00 91.38 80 SER A C 1
ATOM 610 O O . SER A 1 80 ? -3.641 13.843 4.659 1.00 91.38 80 SER A O 1
ATOM 612 N N . PRO A 1 81 ? -1.806 13.952 5.958 1.00 88.56 81 PRO A N 1
ATOM 613 C CA . PRO A 1 81 ? -0.965 14.568 4.923 1.00 88.56 81 PRO A CA 1
ATOM 614 C C . PRO A 1 81 ? -0.856 13.757 3.623 1.00 88.56 81 PRO A C 1
ATOM 616 O O . PRO A 1 81 ? -0.548 14.313 2.573 1.00 88.56 81 PRO A O 1
ATOM 619 N N . ILE A 1 82 ? -1.127 12.450 3.684 1.00 90.31 82 ILE A N 1
ATOM 620 C CA . ILE A 1 82 ? -1.153 11.560 2.522 1.00 90.31 82 ILE A CA 1
ATOM 621 C C . ILE A 1 82 ? -2.577 11.143 2.133 1.00 90.31 82 ILE A C 1
ATOM 623 O O . ILE A 1 82 ? -2.733 10.207 1.374 1.00 90.31 82 ILE A O 1
ATOM 627 N N . ASN A 1 83 ? -3.634 11.793 2.625 1.00 93.75 83 ASN A N 1
ATOM 628 C CA . ASN A 1 83 ? -5.024 11.452 2.282 1.00 93.75 83 ASN A CA 1
ATOM 629 C C . ASN A 1 83 ? -5.361 9.954 2.461 1.00 93.75 83 ASN A C 1
ATOM 631 O O . ASN A 1 83 ? -6.007 9.338 1.615 1.00 93.75 83 ASN A O 1
ATOM 635 N N . MET A 1 84 ? -4.887 9.354 3.548 1.00 93.06 84 MET A N 1
ATOM 636 C CA . MET A 1 84 ? -5.190 7.980 3.959 1.00 93.06 84 MET A CA 1
ATOM 637 C C . MET A 1 84 ? -5.439 7.971 5.465 1.00 93.06 84 MET A C 1
ATOM 639 O O . MET A 1 84 ? -4.893 8.816 6.177 1.00 93.06 84 MET A O 1
ATOM 643 N N . ASP A 1 85 ? -6.236 7.024 5.953 1.00 94.00 85 ASP A N 1
ATOM 644 C CA . ASP A 1 85 ? -6.453 6.847 7.388 1.00 94.00 85 ASP A CA 1
ATOM 645 C C . ASP A 1 85 ? -5.102 6.726 8.145 1.00 94.00 85 ASP A C 1
ATOM 647 O O . ASP A 1 85 ? -4.271 5.883 7.777 1.00 94.00 85 ASP A O 1
ATOM 651 N N . PRO A 1 86 ? -4.849 7.551 9.185 1.00 92.31 86 PRO A N 1
ATOM 652 C CA . PRO A 1 86 ? -3.594 7.538 9.941 1.00 92.31 86 PRO A CA 1
ATOM 653 C C . PRO A 1 86 ? -3.214 6.178 10.538 1.00 92.31 86 PRO A C 1
ATOM 655 O O . PRO A 1 86 ? -2.034 5.945 10.806 1.00 92.31 86 PRO A O 1
ATOM 658 N N . LEU A 1 87 ? -4.174 5.263 10.719 1.00 93.69 87 LEU A N 1
ATOM 659 C CA . LEU A 1 87 ? -3.949 3.908 11.226 1.00 93.69 87 LEU A CA 1
ATOM 660 C C . LEU A 1 87 ? -2.938 3.108 10.385 1.00 93.69 87 LEU A C 1
ATOM 662 O O . LEU A 1 87 ? -2.227 2.244 10.912 1.00 93.69 87 LEU A O 1
ATOM 666 N N . PHE A 1 88 ? -2.838 3.415 9.088 1.00 92.62 88 PHE A N 1
ATOM 667 C CA . PHE A 1 88 ? -1.866 2.794 8.189 1.00 92.62 88 PHE A CA 1
ATOM 668 C C . PHE A 1 88 ? -0.425 3.197 8.511 1.00 92.62 88 PHE A C 1
ATOM 670 O O . PHE A 1 88 ? 0.482 2.412 8.254 1.00 92.62 88 PHE A O 1
ATOM 677 N N . GLN A 1 89 ? -0.201 4.378 9.103 1.00 88.62 89 GLN A N 1
ATOM 678 C CA . GLN A 1 89 ? 1.135 4.881 9.461 1.00 88.62 89 GLN A CA 1
ATOM 679 C C . GLN A 1 89 ? 2.140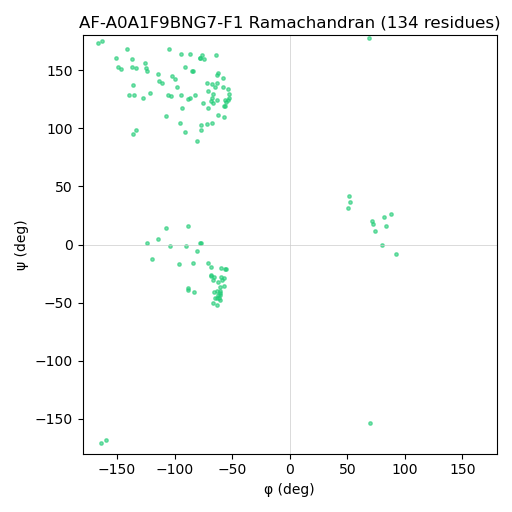 4.806 8.292 1.00 88.62 89 GLN A C 1
ATOM 681 O O . GLN A 1 89 ? 3.335 4.579 8.482 1.00 88.62 89 GLN A O 1
ATOM 686 N N . ALA A 1 90 ? 1.650 4.953 7.059 1.00 85.56 90 ALA A N 1
ATOM 687 C CA . ALA A 1 90 ? 2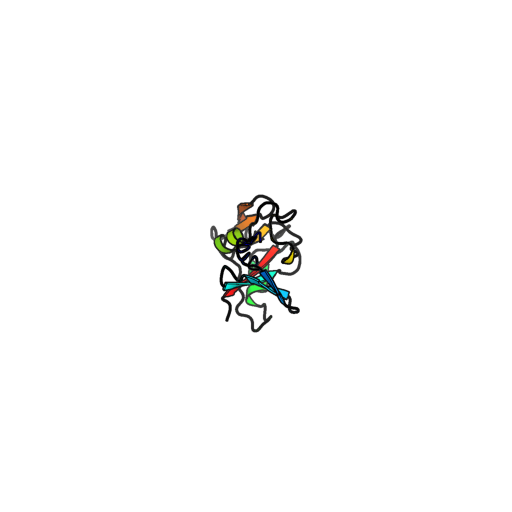.471 4.865 5.864 1.00 85.56 90 ALA A CA 1
ATOM 688 C C . ALA A 1 90 ? 3.301 6.147 5.708 1.00 85.56 90 ALA A C 1
ATOM 690 O O . ALA A 1 90 ? 2.759 7.242 5.593 1.00 85.56 90 ALA A O 1
ATOM 691 N N . ASN A 1 91 ? 4.627 6.012 5.667 1.00 76.56 91 ASN A N 1
ATOM 692 C CA . ASN A 1 91 ? 5.548 7.153 5.574 1.00 76.56 91 ASN A CA 1
ATOM 693 C C . ASN A 1 91 ? 5.856 7.574 4.130 1.00 76.56 91 ASN A C 1
ATOM 695 O O . ASN A 1 91 ? 6.836 8.261 3.880 1.00 76.56 91 ASN A O 1
ATOM 699 N N . GLY A 1 92 ? 5.063 7.140 3.160 1.00 75.62 92 GLY A N 1
ATOM 700 C CA . GLY A 1 92 ? 5.285 7.374 1.741 1.00 75.62 92 GLY A CA 1
ATOM 701 C C . GLY A 1 92 ? 3.953 7.446 1.024 1.00 75.62 92 GLY A C 1
ATOM 702 O O . GLY A 1 92 ? 2.949 6.900 1.478 1.00 75.62 92 GLY A O 1
ATOM 703 N N . ALA A 1 93 ? 3.936 8.173 -0.081 1.00 80.75 93 ALA A N 1
ATOM 704 C CA . ALA A 1 93 ? 2.682 8.589 -0.674 1.00 80.75 93 ALA A CA 1
ATOM 705 C C . ALA A 1 93 ? 2.437 7.968 -2.050 1.00 80.75 93 ALA A C 1
ATOM 707 O O . ALA A 1 93 ? 1.441 8.300 -2.672 1.00 80.75 93 ALA A O 1
ATOM 708 N N . TRP A 1 94 ? 3.298 7.064 -2.523 1.00 92.88 94 TRP A N 1
ATOM 709 C CA . TRP A 1 94 ? 3.074 6.321 -3.761 1.00 92.88 94 TRP A CA 1
ATOM 710 C C . TRP A 1 94 ? 3.221 4.819 -3.525 1.00 92.88 94 TRP A C 1
ATOM 712 O O . TRP A 1 94 ? 4.245 4.370 -3.005 1.00 92.88 94 TRP A O 1
ATOM 722 N N . VAL A 1 95 ? 2.203 4.046 -3.901 1.00 95.56 95 VAL A N 1
ATOM 723 C CA . VAL A 1 95 ? 2.126 2.599 -3.650 1.00 95.56 95 VAL A CA 1
ATOM 724 C C . VAL A 1 95 ? 1.996 1.842 -4.969 1.00 95.56 95 VAL A C 1
ATOM 726 O O . VAL A 1 95 ? 1.135 2.175 -5.786 1.00 95.56 95 VAL A O 1
ATOM 729 N N . TRP A 1 96 ? 2.829 0.812 -5.159 1.00 96.50 96 TRP A N 1
ATOM 730 C CA . TRP A 1 96 ? 2.723 -0.097 -6.304 1.00 96.50 96 TRP A CA 1
ATOM 731 C C . TRP A 1 96 ? 1.403 -0.867 -6.291 1.00 96.50 96 TRP A C 1
ATOM 733 O O . TRP A 1 96 ? 0.983 -1.380 -5.253 1.00 96.50 96 TRP A O 1
ATOM 743 N N . SER A 1 97 ? 0.798 -1.015 -7.468 1.00 97.44 97 SER A N 1
ATOM 744 C CA . SER A 1 97 ? -0.232 -2.025 -7.701 1.00 97.44 97 SER A CA 1
ATOM 745 C C . SER A 1 97 ? 0.377 -3.297 -8.302 1.00 97.44 97 SER A C 1
ATOM 747 O O . SER A 1 97 ? 1.486 -3.280 -8.838 1.00 97.44 97 SER A O 1
ATOM 749 N N . GLY A 1 98 ? -0.361 -4.403 -8.264 1.00 97.00 98 GLY A N 1
ATOM 750 C CA . GLY A 1 98 ? -0.030 -5.634 -8.982 1.00 97.00 98 GLY A CA 1
ATOM 751 C C . GLY A 1 98 ? -0.346 -5.588 -10.482 1.00 97.00 98 GLY A C 1
ATOM 752 O O . GLY A 1 98 ? -0.137 -6.587 -11.166 1.00 97.00 98 GLY A O 1
ATOM 753 N N . GLU A 1 99 ? -0.859 -4.469 -10.999 1.00 98.00 99 GLU A N 1
ATOM 754 C CA . GLU A 1 99 ? -1.339 -4.340 -12.375 1.00 98.00 99 GLU A CA 1
ATOM 755 C C . GLU A 1 99 ? -0.222 -3.806 -13.281 1.00 98.00 99 GLU A C 1
ATOM 757 O O . GLU A 1 99 ? 0.265 -2.686 -13.111 1.00 98.00 99 GLU A O 1
ATOM 762 N N . LEU A 1 100 ? 0.194 -4.608 -14.265 1.00 97.38 100 LEU A N 1
ATOM 763 C CA . LEU A 1 100 ? 1.152 -4.173 -15.281 1.00 97.38 100 LEU A CA 1
ATOM 764 C C . LEU A 1 100 ? 0.491 -3.179 -16.248 1.00 97.38 100 LEU A C 1
ATOM 766 O O . LEU A 1 100 ? -0.645 -3.373 -16.673 1.00 97.38 100 LEU A O 1
ATOM 770 N N . ASN A 1 101 ? 1.224 -2.134 -16.625 1.00 97.19 101 ASN A N 1
ATOM 771 C CA . ASN A 1 101 ? 0.859 -1.229 -17.717 1.00 97.19 101 ASN A CA 1
ATOM 772 C C . ASN A 1 101 ? 1.406 -1.746 -19.058 1.00 97.19 101 ASN A C 1
ATOM 774 O O . ASN A 1 101 ? 0.747 -1.655 -20.089 1.00 97.19 101 ASN A O 1
ATOM 778 N N . ASN A 1 102 ? 2.612 -2.317 -19.038 1.00 96.44 102 ASN A N 1
ATOM 779 C CA . ASN A 1 102 ? 3.220 -3.057 -20.144 1.00 96.44 102 ASN A CA 1
ATOM 780 C C . ASN A 1 102 ? 4.341 -3.966 -19.602 1.00 96.44 102 ASN A C 1
ATOM 782 O O . ASN A 1 102 ? 4.475 -4.132 -18.392 1.00 96.44 102 ASN A O 1
ATOM 786 N N . ALA A 1 103 ? 5.163 -4.541 -20.484 1.00 95.94 103 ALA A N 1
ATOM 787 C CA . ALA A 1 103 ? 6.254 -5.445 -20.103 1.00 95.94 103 ALA A CA 1
ATOM 788 C C . ALA A 1 103 ? 7.311 -4.821 -19.167 1.00 95.94 103 ALA A C 1
ATOM 790 O O . ALA A 1 103 ? 8.030 -5.552 -18.494 1.00 95.94 103 ALA A O 1
ATOM 791 N N . TRP A 1 104 ? 7.399 -3.490 -19.116 1.00 96.50 104 TRP A N 1
ATOM 792 C CA . TRP A 1 104 ? 8.457 -2.751 -18.423 1.00 96.50 104 TRP A CA 1
ATOM 793 C C . TRP A 1 104 ? 7.926 -1.772 -17.384 1.00 96.50 104 TRP A C 1
ATOM 795 O O . TRP A 1 104 ? 8.709 -1.062 -16.759 1.00 96.50 104 TRP A O 1
ATOM 805 N N . SER A 1 105 ? 6.609 -1.697 -17.184 1.00 97.19 105 SER A N 1
ATOM 806 C CA . SER A 1 105 ? 6.006 -0.764 -16.235 1.00 97.19 105 SER A CA 1
ATOM 807 C C . SER A 1 105 ? 4.761 -1.326 -15.572 1.00 97.19 105 SER A C 1
ATOM 809 O O . SER A 1 105 ? 4.019 -2.113 -16.160 1.00 97.19 10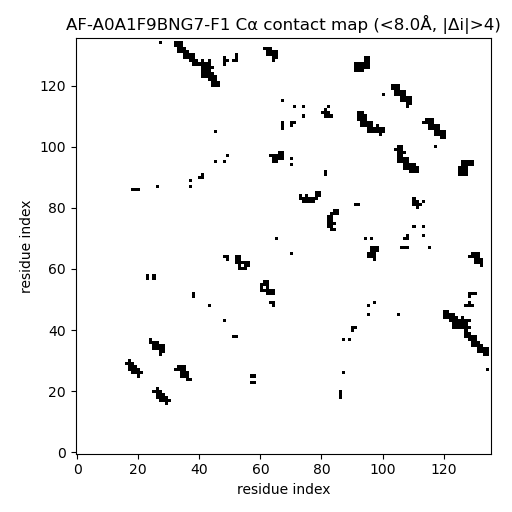5 SER A O 1
ATOM 811 N N . ALA A 1 106 ? 4.511 -0.869 -14.352 1.00 97.81 106 ALA A N 1
ATOM 812 C CA . ALA A 1 106 ? 3.318 -1.195 -13.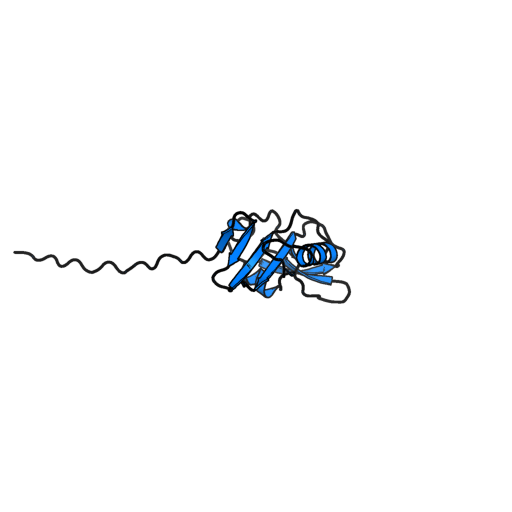585 1.00 97.81 106 ALA A CA 1
ATOM 813 C C . ALA A 1 106 ? 2.608 0.075 -13.129 1.00 97.81 106 ALA A C 1
ATOM 815 O O . ALA A 1 106 ? 3.222 1.139 -13.009 1.00 97.81 106 ALA A O 1
ATOM 816 N N . TRP A 1 107 ? 1.313 -0.047 -12.871 1.00 98.06 107 TRP A N 1
ATOM 817 C CA . TRP A 1 107 ? 0.517 1.012 -12.281 1.00 98.06 107 TRP A CA 1
ATOM 818 C C . TRP A 1 107 ? 0.746 1.112 -10.773 1.00 98.06 107 TRP A C 1
ATOM 820 O O . TRP A 1 107 ? 1.156 0.160 -10.101 1.00 98.06 107 TRP A O 1
ATOM 830 N N . GLY A 1 108 ? 0.403 2.261 -10.217 1.00 97.12 108 GLY A N 1
ATOM 831 C CA . GLY A 1 108 ? 0.245 2.471 -8.791 1.00 97.12 108 GLY A CA 1
ATOM 832 C C . GLY A 1 108 ? -0.515 3.754 -8.513 1.00 97.12 108 GLY A C 1
ATOM 833 O O . GLY A 1 108 ? -1.091 4.371 -9.414 1.00 97.12 108 GLY A O 1
ATOM 834 N N . PHE A 1 109 ? -0.547 4.135 -7.242 1.00 97.12 109 PHE A N 1
ATOM 835 C CA . PHE A 1 109 ? -1.404 5.214 -6.777 1.00 97.12 109 PHE A CA 1
ATOM 836 C C . PHE A 1 109 ? -0.669 6.173 -5.843 1.00 97.12 109 PHE A C 1
ATOM 838 O O . PHE A 1 109 ? -0.051 5.762 -4.858 1.00 97.12 109 PHE A O 1
ATOM 845 N N . ALA A 1 110 ? -0.771 7.460 -6.165 1.00 94.88 110 ALA A N 1
ATOM 846 C CA . ALA A 1 110 ? -0.224 8.582 -5.429 1.00 94.88 110 ALA A CA 1
ATOM 847 C C . ALA A 1 110 ? -1.252 9.109 -4.415 1.00 94.88 110 ALA A C 1
ATOM 849 O O . ALA A 1 110 ? -2.105 9.926 -4.735 1.00 94.88 110 ALA A O 1
ATOM 850 N N . PHE A 1 111 ? -1.150 8.688 -3.165 1.00 94.12 111 PHE A N 1
ATOM 851 C CA . PHE A 1 111 ? -1.989 9.108 -2.047 1.00 94.12 111 PHE A CA 1
ATOM 852 C C . PHE A 1 111 ? -1.893 10.612 -1.721 1.00 94.12 111 PHE A C 1
ATOM 854 O O . PHE A 1 111 ? -2.898 11.239 -1.396 1.00 94.12 111 PHE A O 1
ATOM 861 N N . TYR A 1 112 ? -0.739 11.257 -1.917 1.00 90.38 112 TYR A N 1
ATOM 862 C CA . TYR A 1 112 ? -0.607 12.710 -1.704 1.00 90.38 112 TYR A CA 1
ATOM 863 C C . TYR A 1 112 ? -1.439 13.558 -2.683 1.00 90.38 112 TYR A C 1
ATOM 865 O O . TYR A 1 112 ? -1.855 14.659 -2.330 1.00 90.38 112 TYR A O 1
ATOM 873 N N . SER A 1 113 ? -1.703 13.056 -3.894 1.00 91.81 113 SER A N 1
ATOM 874 C CA . SER A 1 113 ? -2.398 13.793 -4.962 1.00 91.81 113 SER A CA 1
ATOM 875 C C . SER A 1 113 ? -3.700 13.141 -5.438 1.00 91.81 113 SER A C 1
ATOM 877 O O . SER A 1 113 ? -4.478 13.782 -6.136 1.00 91.81 113 SER A O 1
ATOM 879 N N . GLY A 1 114 ? -3.959 11.888 -5.060 1.00 94.06 114 GLY A N 1
ATOM 880 C CA . GLY A 1 114 ? -5.085 11.089 -5.543 1.00 94.06 114 GLY A CA 1
ATOM 881 C C . GLY A 1 114 ? -4.940 10.605 -6.991 1.00 94.06 114 GLY A C 1
ATOM 882 O O . GLY A 1 114 ? -5.943 10.255 -7.610 1.00 94.06 114 GLY A O 1
ATOM 883 N N . LEU A 1 115 ? -3.727 10.617 -7.553 1.00 94.94 115 LEU A N 1
ATOM 884 C CA . LEU A 1 115 ? -3.486 10.292 -8.961 1.00 94.94 115 LEU A CA 1
ATOM 885 C C . LEU A 1 115 ? -3.029 8.844 -9.138 1.00 94.94 115 LEU A C 1
ATOM 887 O O . LEU A 1 115 ? -2.144 8.365 -8.432 1.00 94.94 115 LEU A O 1
ATOM 891 N N . GLU A 1 116 ? -3.593 8.163 -10.130 1.00 96.00 116 GLU A N 1
ATOM 892 C CA . GLU A 1 116 ? -3.006 6.932 -10.652 1.00 96.00 116 GLU A CA 1
ATOM 893 C C . GLU A 1 116 ? -1.935 7.257 -11.693 1.00 96.00 116 GLU A C 1
ATOM 895 O O . GLU A 1 116 ? -2.007 8.263 -12.399 1.00 96.00 116 GLU A O 1
ATOM 900 N N . GLY A 1 117 ? -0.927 6.403 -11.788 1.00 96.00 117 GLY A N 1
ATOM 901 C CA . GLY A 1 117 ? 0.139 6.544 -12.767 1.00 96.00 117 GLY A CA 1
ATOM 902 C C . GLY A 1 117 ? 0.951 5.268 -12.857 1.00 96.00 117 GLY A C 1
ATOM 903 O O . GLY A 1 117 ? 0.749 4.343 -12.072 1.00 96.00 117 GLY A O 1
ATOM 904 N N . TRP A 1 118 ? 1.876 5.217 -13.805 1.00 96.38 118 TRP A N 1
ATOM 905 C CA . TRP A 1 118 ? 2.754 4.072 -13.994 1.00 96.38 118 TRP A CA 1
ATOM 906 C C . TRP A 1 118 ? 4.218 4.492 -13.952 1.00 96.38 118 TRP A C 1
ATOM 908 O O . TRP A 1 118 ? 4.580 5.621 -14.285 1.00 96.38 118 TRP A O 1
ATOM 918 N N . HIS A 1 119 ? 5.069 3.560 -13.544 1.00 95.94 119 HIS A N 1
ATOM 919 C CA . HIS A 1 119 ? 6.518 3.726 -13.539 1.00 95.94 119 HIS A CA 1
ATOM 920 C C . HIS A 1 119 ? 7.198 2.462 -14.051 1.00 95.94 119 HIS A C 1
ATOM 922 O O . HIS A 1 119 ? 6.605 1.382 -14.034 1.00 95.94 119 HIS A O 1
ATOM 928 N N . HIS A 1 120 ? 8.447 2.609 -14.498 1.00 96.81 120 HIS A N 1
ATOM 929 C CA . HIS A 1 120 ? 9.279 1.475 -14.889 1.00 96.81 120 HIS A CA 1
ATOM 930 C C . HIS A 1 120 ? 9.426 0.490 -13.719 1.00 96.81 120 HIS A C 1
ATOM 932 O O . HIS A 1 120 ? 9.541 0.934 -12.576 1.00 96.81 120 HIS A O 1
ATOM 938 N N . LEU A 1 121 ? 9.447 -0.820 -13.981 1.00 94.94 121 LEU A N 1
ATOM 939 C CA . LEU A 1 121 ? 9.480 -1.850 -12.925 1.00 94.94 121 LEU A CA 1
ATOM 940 C C . LEU A 1 121 ? 10.704 -1.718 -12.004 1.00 94.94 121 LEU A C 1
ATOM 942 O O . LEU A 1 121 ? 10.604 -1.992 -10.808 1.00 94.94 121 LEU A O 1
ATOM 946 N N . ASP A 1 122 ? 11.820 -1.224 -12.544 1.00 94.38 122 ASP A N 1
ATOM 947 C CA . ASP A 1 122 ? 13.076 -0.979 -11.816 1.00 94.38 122 ASP A CA 1
ATOM 948 C C . ASP A 1 122 ? 13.092 0.331 -11.012 1.00 94.38 122 ASP A C 1
ATOM 950 O O . ASP A 1 122 ? 14.040 0.613 -10.278 1.00 94.38 122 ASP A O 1
ATOM 954 N N . TYR A 1 123 ? 12.057 1.166 -11.131 1.00 90.31 123 TYR A N 1
ATOM 955 C CA . TYR A 1 123 ? 12.010 2.439 -10.427 1.00 90.31 123 TYR A CA 1
ATOM 956 C C . TYR A 1 123 ? 11.658 2.225 -8.946 1.00 90.31 123 TYR A C 1
ATOM 958 O O . TYR A 1 123 ? 10.502 2.026 -8.593 1.00 90.31 123 TYR A O 1
ATOM 966 N N . GLY A 1 124 ? 12.640 2.305 -8.048 1.00 81.75 124 GLY A N 1
ATOM 967 C CA . GLY A 1 124 ? 12.396 2.115 -6.613 1.00 81.75 124 GLY A CA 1
ATOM 968 C C . GLY A 1 124 ? 12.013 3.385 -5.846 1.00 81.75 124 GLY A C 1
ATOM 969 O O . GLY A 1 124 ? 11.158 3.347 -4.968 1.00 81.75 124 GLY A O 1
ATOM 970 N N . TYR A 1 125 ? 12.636 4.524 -6.153 1.00 85.50 125 TYR A N 1
ATOM 971 C CA . TYR A 1 125 ? 12.757 5.658 -5.223 1.00 85.50 125 TYR A CA 1
ATOM 972 C C . TYR A 1 125 ? 11.418 6.206 -4.696 1.00 85.50 125 TYR A C 1
ATOM 974 O O . TYR A 1 125 ? 10.595 6.672 -5.464 1.00 85.50 125 TYR A O 1
ATOM 982 N N . GLY A 1 126 ? 11.163 6.192 -3.391 1.00 83.19 126 GLY A N 1
ATOM 983 C CA . GLY A 1 126 ? 9.933 6.703 -2.778 1.00 83.19 126 GLY A CA 1
ATOM 984 C C . GLY A 1 126 ? 8.694 5.818 -2.966 1.00 83.19 126 GLY A C 1
ATOM 985 O O . GLY A 1 126 ? 7.584 6.278 -2.704 1.00 83.19 126 GLY A O 1
ATOM 986 N N . ARG A 1 127 ? 8.849 4.569 -3.437 1.00 87.56 127 ARG A N 1
ATOM 987 C CA . ARG A 1 127 ? 7.728 3.636 -3.646 1.00 87.56 127 ARG A CA 1
ATOM 988 C C . ARG A 1 127 ? 7.554 2.749 -2.418 1.00 87.56 127 ARG A C 1
ATOM 990 O O . ARG A 1 127 ? 8.514 2.134 -1.942 1.00 87.56 127 ARG A O 1
ATOM 997 N N . LEU A 1 128 ? 6.327 2.697 -1.909 1.00 90.19 128 LEU A N 1
ATOM 998 C CA . LEU A 1 128 ? 5.914 1.790 -0.844 1.00 90.19 128 LEU A CA 1
ATOM 999 C C . LEU A 1 128 ? 5.376 0.478 -1.419 1.00 90.19 128 LEU A C 1
ATOM 1001 O O . LEU A 1 128 ? 4.796 0.445 -2.508 1.00 90.19 128 LEU A O 1
ATOM 1005 N N . ALA A 1 129 ? 5.505 -0.582 -0.627 1.00 92.75 129 ALA A N 1
ATOM 1006 C CA . ALA A 1 129 ? 4.819 -1.844 -0.848 1.00 92.75 129 ALA A CA 1
ATOM 1007 C C . ALA A 1 129 ? 3.641 -1.961 0.127 1.00 92.75 129 ALA A C 1
ATOM 1009 O O . ALA A 1 129 ? 3.805 -1.778 1.332 1.00 92.75 129 ALA A O 1
ATOM 1010 N N . PHE A 1 130 ? 2.451 -2.244 -0.394 1.00 96.06 130 PHE A N 1
ATOM 1011 C CA . PHE A 1 130 ? 1.296 -2.654 0.403 1.00 96.06 130 PHE A CA 1
ATOM 1012 C C . PHE A 1 130 ? 0.964 -4.087 0.029 1.00 96.06 130 PHE A C 1
ATOM 1014 O O . PHE A 1 130 ? 1.125 -4.489 -1.122 1.00 96.06 130 PHE A O 1
ATOM 1021 N N . ALA A 1 131 ? 0.487 -4.843 1.003 1.00 97.62 131 ALA A N 1
ATOM 1022 C CA . ALA A 1 131 ? -0.068 -6.159 0.791 1.00 97.62 131 ALA A CA 1
ATOM 1023 C C . ALA A 1 131 ? -1.560 -6.126 1.110 1.00 97.62 131 ALA A C 1
ATOM 1025 O O . ALA A 1 131 ? -1.993 -5.476 2.064 1.00 97.62 131 ALA A O 1
ATOM 1026 N N . VAL A 1 132 ? -2.341 -6.836 0.305 1.00 98.50 132 VAL A N 1
ATOM 1027 C CA . VAL A 1 132 ? -3.777 -7.012 0.501 1.00 98.50 132 VAL A CA 1
ATOM 1028 C C . VAL A 1 132 ? -4.144 -8.479 0.336 1.00 98.50 132 VAL A C 1
ATOM 1030 O O . VAL A 1 132 ? -3.489 -9.220 -0.404 1.00 98.50 132 VAL A O 1
ATOM 1033 N N . ARG A 1 133 ? -5.205 -8.901 1.017 1.00 97.88 133 ARG A N 1
ATOM 1034 C CA . ARG A 1 133 ? -5.833 -10.209 0.822 1.00 97.88 133 ARG A CA 1
ATOM 1035 C C . ARG A 1 133 ? -7.317 -10.153 1.156 1.00 97.88 133 ARG A C 1
ATOM 1037 O O . ARG A 1 133 ? -7.766 -9.278 1.896 1.00 97.88 133 ARG A O 1
ATOM 1044 N N . SER A 1 134 ? -8.067 -11.130 0.660 1.00 96.12 134 SER A N 1
ATOM 1045 C CA . SER A 1 134 ? -9.431 -11.368 1.129 1.00 96.12 134 SER A CA 1
ATOM 1046 C C . SER A 1 134 ? -9.407 -11.866 2.570 1.00 96.12 134 SER A C 1
ATOM 1048 O O . SER A 1 134 ? -8.575 -12.703 2.934 1.00 96.12 134 SER A O 1
ATOM 1050 N N . ARG A 1 135 ? -10.328 -11.353 3.384 1.00 84.69 135 ARG A N 1
ATOM 1051 C CA . ARG A 1 135 ? -10.521 -11.833 4.749 1.00 84.69 135 ARG A CA 1
ATOM 1052 C C . ARG A 1 135 ? -11.006 -13.288 4.727 1.00 84.69 135 ARG A C 1
ATOM 1054 O O . ARG A 1 135 ? -11.857 -13.639 3.910 1.00 84.69 135 ARG A O 1
ATOM 1061 N N . ARG A 1 136 ? -10.423 -14.115 5.597 1.00 70.50 136 ARG A N 1
ATOM 1062 C CA . ARG A 1 136 ? -10.835 -15.509 5.822 1.00 70.50 136 ARG A CA 1
ATOM 1063 C C . ARG A 1 136 ? -11.995 -15.594 6.805 1.00 70.50 136 ARG A C 1
ATOM 1065 O O . ARG A 1 136 ? -12.098 -14.684 7.662 1.00 70.50 136 ARG A O 1
#

Secondary structure (DSSP, 8-state):
-----PPPPP--PPPP--EEE-TTS-EEETTTTEEEEEPSSS---HHHHHHHHHH--GGG---BPPPHHHHHHH--TTSSTTSS-GGG--S-SEEEEEEEEETTEEEEEETTTTEEEEEETT--TTEEPEEEEE--

Solvent-accessible surface area (backbone atoms only — n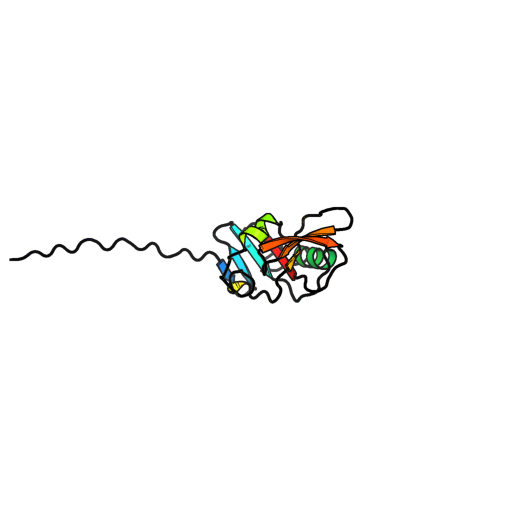ot comparable to full-atom values): 7760 Å² total; per-residue (Å²): 141,81,88,80,81,77,77,82,78,78,84,76,76,75,83,76,76,46,69,49,71,48,96,88,56,44,32,39,32,70,82,79,50,33,33,35,36,75,47,86,64,67,42,37,23,50,64,54,29,41,54,51,16,56,68,38,57,74,93,79,34,76,31,28,41,32,46,55,70,59,54,5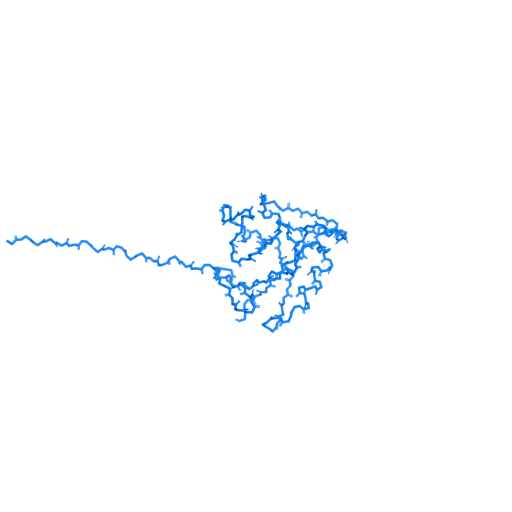7,71,52,56,34,86,79,58,36,93,39,12,29,64,65,88,63,68,69,94,57,40,30,34,52,25,64,44,68,75,51,100,59,25,27,30,22,40,28,35,63,76,74,42,74,50,69,47,51,36,82,57,17,84,56,21,27,31,41,24,30,31,78,62,131

Nearest PDB structures (foldseek):
  8q4e-assembly1_A  TM=6.418E-01  e=1.134E-05  Legionella pneumophila 130b
  8oks-assembly1_A  TM=7.038E-01  e=1.293E-04  Bdellovibrio bacteriovorus HD100
  5n40-assembly1_A  TM=5.514E-01  e=6.688E-01  Yersinia pseudotuberculosis IP 31758
  1zuu-assembly1_A  TM=6.222E-01  e=8.120E+00  Saccharomyces cerevisiae